Protein AF-X8BF22-F1 (afdb_monomer_lite)

Radius of gyration: 26.24 Å; chains: 1; bounding box: 57×42×78 Å

Sequence (122 aa):
MHAGMIGWEGHKMSKSRGNLVLVSTLRGQGIEPPAIRLALLAGHYRADRYWDAQVLDEAIARLHRWRTATALPAGPMPPTPSAGCGDTWPMISIPPKRLPPLMVGLPMRWSTAATTPRRLKR

Secondary structure (DSSP, 8-state):
--PPPEEETTEE--TTTT----HHHHHHTT--HHHHHHHHHSS-TTS-EEE-HHHHHHHHHHHHHHHHHHHSS-SPPPP---TT--------------PPP---------------------

pLDDT: mean 75.94, std 16.43, range [44.22, 95.62]

Structure (mmCIF, N/CA/C/O backbone):
data_AF-X8BF22-F1
#
_entry.id   AF-X8BF22-F1
#
loop_
_atom_site.group_PDB
_atom_site.id
_atom_site.type_symbol
_atom_site.label_atom_id
_atom_site.label_alt_id
_atom_site.label_comp_id
_atom_site.label_asym_id
_atom_site.label_entity_id
_atom_site.label_seq_id
_atom_site.pdbx_PDB_ins_code
_atom_site.Cartn_x
_atom_site.Cartn_y
_atom_site.Cartn_z
_atom_site.occupancy
_atom_site.B_iso_or_equiv
_atom_site.auth_seq_id
_atom_site.auth_comp_id
_atom_site.auth_asym_id
_atom_site.auth_atom_id
_atom_site.pdbx_PDB_model_num
ATOM 1 N N . MET A 1 1 ? 11.208 6.309 16.714 1.00 74.06 1 MET A N 1
ATOM 2 C CA . MET A 1 1 ? 10.864 6.533 15.289 1.00 74.06 1 MET A CA 1
ATOM 3 C C . MET A 1 1 ? 9.347 6.561 15.175 1.00 74.06 1 MET A C 1
ATOM 5 O O . MET A 1 1 ? 8.727 5.697 15.776 1.00 74.06 1 MET A O 1
ATOM 9 N N . HIS A 1 2 ? 8.765 7.522 14.451 1.00 84.12 2 HIS A N 1
ATOM 10 C CA . HIS A 1 2 ? 7.312 7.636 14.246 1.00 84.12 2 HIS A CA 1
ATOM 11 C C . HIS A 1 2 ? 7.004 7.623 12.747 1.00 84.12 2 HIS A C 1
ATOM 13 O O . HIS A 1 2 ? 7.762 8.204 11.967 1.00 84.12 2 HIS A O 1
ATOM 19 N N . ALA A 1 3 ? 5.926 6.943 12.366 1.00 85.38 3 ALA A N 1
ATOM 20 C CA . ALA A 1 3 ? 5.422 6.908 10.999 1.00 85.38 3 ALA A CA 1
ATOM 21 C C . ALA A 1 3 ? 4.251 7.888 10.845 1.00 85.38 3 ALA A C 1
ATOM 23 O O . ALA A 1 3 ? 3.503 8.101 11.800 1.00 85.38 3 ALA A O 1
ATOM 24 N N . GLY A 1 4 ? 4.106 8.458 9.648 1.00 85.44 4 GLY A N 1
ATOM 25 C CA . GLY A 1 4 ? 2.961 9.286 9.275 1.00 85.44 4 GLY A CA 1
ATOM 26 C C . GLY A 1 4 ? 1.672 8.467 9.205 1.00 85.44 4 GLY A C 1
ATOM 27 O O . GLY A 1 4 ? 1.698 7.248 8.990 1.00 85.44 4 GLY A O 1
ATOM 28 N N . MET A 1 5 ? 0.546 9.144 9.392 1.00 89.75 5 MET A N 1
ATOM 29 C CA . MET A 1 5 ? -0.784 8.553 9.379 1.00 89.75 5 MET A CA 1
ATOM 30 C C . MET A 1 5 ? -1.191 8.101 7.973 1.00 89.75 5 MET A C 1
ATOM 32 O O . MET A 1 5 ? -0.772 8.668 6.964 1.00 89.75 5 MET A O 1
ATOM 36 N N . ILE A 1 6 ? -2.061 7.090 7.919 1.00 87.50 6 ILE A N 1
ATOM 37 C CA . ILE A 1 6 ? -2.743 6.673 6.692 1.00 87.50 6 ILE A CA 1
ATOM 38 C C . ILE A 1 6 ? -4.235 7.002 6.824 1.00 87.50 6 ILE A C 1
ATOM 40 O O . ILE A 1 6 ? -4.877 6.613 7.805 1.00 87.50 6 ILE A O 1
ATOM 44 N N . GLY A 1 7 ? -4.773 7.744 5.860 1.00 88.06 7 GLY A N 1
ATOM 45 C CA . GLY A 1 7 ? -6.207 7.977 5.676 1.00 88.06 7 GLY A CA 1
ATOM 46 C C . GLY A 1 7 ? -6.796 7.115 4.556 1.00 88.06 7 GLY A C 1
ATOM 47 O O . GLY A 1 7 ? -6.053 6.536 3.774 1.00 88.06 7 GLY A O 1
ATOM 48 N N . TRP A 1 8 ? -8.121 7.042 4.467 1.00 84.75 8 TRP A N 1
ATOM 49 C CA . TRP A 1 8 ? -8.881 6.470 3.349 1.00 84.75 8 TRP A CA 1
ATOM 50 C C . TRP A 1 8 ? -10.075 7.380 3.057 1.00 84.75 8 TRP A C 1
ATOM 52 O O . TRP A 1 8 ? -10.752 7.799 3.999 1.00 84.75 8 TRP A O 1
ATOM 62 N N . GLU A 1 9 ? -10.306 7.706 1.783 1.00 78.50 9 GLU A N 1
ATOM 63 C CA . GLU A 1 9 ? -11.378 8.610 1.321 1.00 78.50 9 GLU A CA 1
ATOM 64 C C . GLU A 1 9 ? -11.490 9.916 2.130 1.00 78.50 9 GLU A C 1
ATOM 66 O O . GLU A 1 9 ? -12.530 10.258 2.684 1.00 78.50 9 GLU A O 1
ATOM 71 N N . GLY A 1 10 ? -10.377 10.642 2.284 1.00 80.94 10 GLY A N 1
ATOM 72 C CA . GLY A 1 10 ? -10.370 11.931 2.994 1.00 80.94 10 GLY A CA 1
ATOM 73 C C . GLY A 1 10 ? -10.548 11.837 4.516 1.00 80.94 10 GLY A C 1
ATOM 74 O O . GLY A 1 10 ? -10.486 12.848 5.215 1.00 80.94 10 GLY A O 1
ATOM 75 N N . HIS A 1 11 ? -10.705 10.632 5.065 1.00 82.38 11 HIS A N 1
ATOM 76 C CA . HIS A 1 11 ? -10.864 10.408 6.495 1.00 82.38 11 HIS A CA 1
ATOM 77 C C . HIS A 1 11 ? -9.704 9.610 7.083 1.00 82.38 11 HIS A C 1
ATOM 79 O O . HIS A 1 11 ? -9.154 8.698 6.471 1.00 82.38 11 HIS A O 1
ATOM 85 N N . LYS A 1 12 ? -9.342 9.919 8.331 1.00 82.81 12 LYS A N 1
ATOM 86 C CA . LYS A 1 12 ? -8.367 9.124 9.082 1.00 82.81 12 LYS A CA 1
ATOM 87 C C . LYS A 1 12 ? -8.884 7.694 9.231 1.00 82.81 12 LYS A C 1
ATOM 89 O O . LYS A 1 12 ? -10.016 7.488 9.674 1.00 82.81 12 LYS A O 1
ATOM 94 N N . MET A 1 13 ? -8.035 6.717 8.926 1.00 88.25 13 MET A N 1
ATOM 95 C CA . MET A 1 13 ? -8.381 5.313 9.100 1.00 88.25 13 MET A CA 1
ATOM 96 C C . MET A 1 13 ? -8.550 5.025 10.601 1.00 88.25 13 MET A C 1
ATOM 98 O O . MET A 1 13 ? -7.620 5.218 11.389 1.00 88.25 13 MET A O 1
ATOM 102 N N . SER A 1 14 ? -9.747 4.614 11.029 1.00 85.56 14 SER A N 1
ATOM 103 C CA . SER A 1 14 ? -10.010 4.266 12.428 1.00 85.56 14 SER A CA 1
ATOM 104 C C . SER A 1 14 ? -10.940 3.067 12.547 1.00 85.56 14 SER A C 1
ATOM 106 O O . SER A 1 14 ? -11.873 2.890 11.765 1.00 85.56 14 SER A O 1
ATOM 108 N N . LYS A 1 15 ? -10.712 2.262 13.590 1.00 80.88 15 LYS A N 1
ATOM 109 C CA . LYS A 1 15 ? -11.572 1.123 13.929 1.00 80.88 15 LYS A CA 1
ATOM 110 C C . LYS A 1 15 ? -13.001 1.559 14.268 1.00 80.88 15 LYS A C 1
ATOM 112 O O . LYS A 1 15 ? -13.941 0.857 13.927 1.00 80.88 15 LYS A O 1
ATOM 117 N N . SER A 1 16 ? -13.168 2.721 14.900 1.00 80.62 16 SER A N 1
ATOM 118 C CA . SER A 1 16 ? -14.485 3.256 15.273 1.00 80.62 16 SER A CA 1
ATOM 119 C C . SER A 1 16 ? -15.312 3.748 14.086 1.00 80.62 16 SER A C 1
ATOM 121 O O . SER A 1 16 ? -16.533 3.718 14.159 1.00 80.62 16 SER A O 1
ATOM 123 N N . ARG A 1 17 ? -14.672 4.187 12.995 1.00 79.19 17 ARG A N 1
ATOM 124 C CA . ARG A 1 17 ? -15.362 4.641 11.778 1.00 79.19 17 ARG A CA 1
ATOM 125 C C . ARG A 1 17 ? -15.634 3.514 10.780 1.00 79.19 17 ARG A C 1
ATOM 127 O O . ARG A 1 17 ? -16.216 3.779 9.741 1.00 79.19 17 ARG A O 1
ATOM 134 N N . GLY A 1 18 ? -15.176 2.287 11.048 1.00 81.25 18 GLY A N 1
ATOM 135 C CA . GLY A 1 18 ? -15.356 1.138 10.148 1.00 81.25 18 GLY A CA 1
ATOM 136 C C . GLY A 1 18 ? -14.590 1.227 8.822 1.00 81.25 18 GLY A C 1
ATOM 137 O O . GLY A 1 18 ? -14.654 0.307 8.018 1.00 81.25 18 GLY A O 1
ATOM 138 N N . ASN A 1 19 ? -13.825 2.297 8.608 1.00 84.44 19 ASN A N 1
ATOM 139 C CA . ASN A 1 19 ? -13.138 2.584 7.358 1.00 84.44 19 ASN A CA 1
ATOM 140 C C . ASN A 1 19 ? -11.719 1.992 7.344 1.00 84.44 19 ASN A C 1
ATOM 142 O O . ASN A 1 19 ? -10.742 2.717 7.190 1.00 84.44 19 ASN A O 1
ATOM 146 N N . LEU A 1 20 ? -11.587 0.697 7.649 1.00 84.25 20 LEU A N 1
ATOM 147 C CA . LEU A 1 20 ? -10.301 -0.004 7.675 1.00 84.25 20 LEU A CA 1
ATOM 148 C C . LEU A 1 20 ? -10.163 -0.885 6.437 1.00 84.25 20 LEU A C 1
ATOM 150 O O . LEU A 1 20 ? -10.938 -1.820 6.249 1.00 84.25 20 LEU A O 1
ATOM 154 N N . VAL A 1 21 ? -9.104 -0.667 5.659 1.00 84.75 21 VAL A N 1
ATOM 155 C CA . VAL A 1 21 ? -8.704 -1.617 4.619 1.00 84.75 21 VAL A CA 1
ATOM 156 C C . VAL A 1 21 ? -7.796 -2.669 5.249 1.00 84.75 21 VAL A C 1
ATOM 158 O O . VAL A 1 21 ? -6.636 -2.413 5.575 1.00 84.75 21 VAL A O 1
ATOM 161 N N . LEU A 1 22 ? -8.341 -3.866 5.473 1.00 87.50 22 LEU A N 1
ATOM 162 C CA . LEU A 1 22 ? -7.594 -4.969 6.071 1.00 87.50 22 LEU A CA 1
ATOM 163 C C . LEU A 1 22 ? -6.720 -5.667 5.028 1.00 87.50 22 LEU A C 1
ATOM 165 O O . LEU A 1 22 ? -7.194 -6.104 3.981 1.00 87.50 22 LEU A O 1
ATOM 169 N N . VAL A 1 23 ? -5.451 -5.889 5.377 1.00 89.06 23 VAL A N 1
ATOM 170 C CA . VAL A 1 23 ? -4.513 -6.664 4.548 1.00 89.06 23 VAL A CA 1
ATOM 171 C C . VAL A 1 23 ? -5.017 -8.094 4.323 1.00 89.06 23 VAL A C 1
ATOM 173 O O . VAL A 1 23 ? -4.788 -8.663 3.261 1.00 89.06 23 VAL A O 1
ATOM 176 N N . SER A 1 24 ? -5.728 -8.681 5.292 1.00 88.94 24 SER A N 1
ATOM 177 C CA . SER A 1 24 ? -6.353 -10.000 5.136 1.00 88.94 24 SER A CA 1
ATOM 178 C C . SER A 1 24 ? -7.414 -10.009 4.038 1.00 88.94 24 SER A C 1
ATOM 180 O O . SER A 1 24 ? -7.436 -10.938 3.237 1.00 88.94 24 SER A O 1
ATOM 182 N N . THR A 1 25 ? -8.244 -8.966 3.960 1.00 89.75 25 THR A N 1
ATOM 183 C CA . THR A 1 25 ? -9.265 -8.825 2.916 1.00 89.75 25 THR A CA 1
ATOM 184 C C . THR A 1 25 ? -8.618 -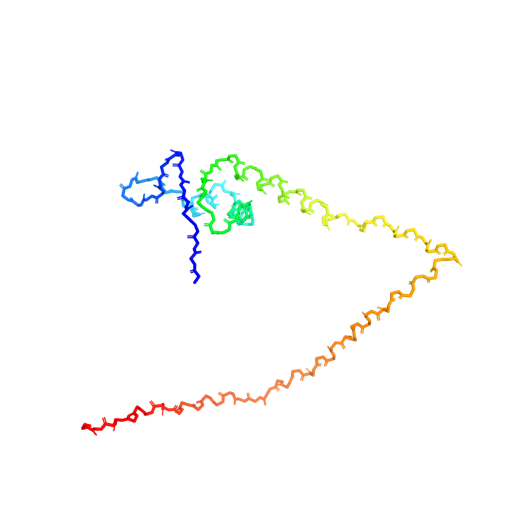8.646 1.547 1.00 89.75 25 THR A C 1
ATOM 186 O O . THR A 1 25 ? -8.977 -9.363 0.619 1.00 89.75 25 THR A O 1
ATOM 189 N N . LEU A 1 26 ? -7.596 -7.788 1.434 1.00 90.31 26 LEU A N 1
ATOM 190 C CA . LEU A 1 26 ? -6.852 -7.600 0.180 1.00 90.31 26 LEU A CA 1
ATOM 191 C C . LEU A 1 26 ? -6.200 -8.906 -0.299 1.00 90.31 26 LEU A C 1
ATOM 193 O O . LEU A 1 26 ? -6.239 -9.240 -1.479 1.00 90.31 26 LEU A O 1
ATOM 197 N N . ARG A 1 27 ? -5.642 -9.694 0.626 1.00 93.31 27 ARG A N 1
ATOM 198 C CA . ARG A 1 27 ? -5.094 -11.018 0.300 1.00 93.31 27 ARG A CA 1
ATOM 199 C C . ARG A 1 27 ? -6.175 -12.009 -0.132 1.00 93.31 27 ARG A C 1
ATOM 201 O O . ARG A 1 27 ? -5.921 -12.806 -1.026 1.00 93.31 27 ARG A O 1
ATOM 208 N N . GLY A 1 28 ? -7.364 -11.955 0.470 1.00 91.56 28 GLY A N 1
ATOM 209 C CA . GLY A 1 28 ? -8.519 -12.759 0.054 1.00 91.56 28 GLY A CA 1
ATOM 210 C C . GLY A 1 28 ? -9.038 -12.398 -1.342 1.00 91.56 28 GLY A C 1
ATOM 211 O O . GLY A 1 28 ? -9.539 -13.263 -2.046 1.00 91.56 28 GLY A O 1
ATOM 212 N N . GLN A 1 29 ? -8.846 -11.149 -1.772 1.00 90.25 29 GLN A N 1
ATOM 213 C CA . GLN A 1 29 ? -9.159 -10.668 -3.123 1.00 90.25 29 GLN A CA 1
ATOM 214 C C . GLN A 1 29 ? -8.108 -11.073 -4.178 1.00 90.25 29 GLN A C 1
ATOM 216 O O . GLN A 1 29 ? -8.244 -10.710 -5.342 1.00 90.25 29 GLN A O 1
ATOM 221 N N . GLY A 1 30 ? -7.055 -11.808 -3.797 1.00 92.06 30 GLY A N 1
ATOM 222 C CA . GLY A 1 30 ? -5.988 -12.234 -4.710 1.00 92.06 30 GLY A CA 1
ATOM 223 C C . GLY A 1 30 ? -4.854 -11.220 -4.877 1.00 92.06 30 GLY A C 1
ATOM 224 O O . GLY A 1 30 ? -4.007 -11.388 -5.750 1.00 92.06 30 GLY A O 1
ATOM 225 N N . ILE A 1 31 ? -4.797 -10.175 -4.044 1.00 92.56 31 ILE A N 1
ATOM 226 C CA . ILE A 1 31 ? -3.732 -9.175 -4.132 1.00 92.56 31 ILE A CA 1
ATOM 227 C C . ILE A 1 31 ? -2.442 -9.711 -3.509 1.00 92.56 31 ILE A C 1
ATOM 229 O O . ILE A 1 31 ? -2.365 -10.061 -2.327 1.00 92.56 31 ILE A O 1
ATOM 233 N N . GLU A 1 32 ? -1.398 -9.714 -4.330 1.00 92.75 32 GLU A N 1
ATOM 234 C CA . GLU A 1 32 ? -0.045 -10.126 -3.981 1.00 92.75 32 GLU A CA 1
ATOM 235 C C . GLU A 1 32 ? 0.539 -9.263 -2.837 1.00 92.75 32 GLU A C 1
ATOM 237 O O . GLU A 1 32 ? 0.618 -8.035 -2.960 1.00 92.75 32 GLU A O 1
ATOM 242 N N . PRO A 1 33 ? 1.043 -9.858 -1.734 1.00 93.62 33 PRO A N 1
ATOM 243 C CA . PRO A 1 33 ? 1.649 -9.106 -0.630 1.00 93.62 33 PRO A CA 1
ATOM 244 C C . PRO A 1 33 ? 2.782 -8.143 -1.038 1.00 93.62 33 PRO A C 1
ATOM 246 O O . PRO A 1 33 ? 2.901 -7.079 -0.425 1.00 93.62 33 PRO A O 1
ATOM 249 N N . PRO A 1 34 ? 3.632 -8.450 -2.042 1.00 94.12 34 PRO A N 1
ATOM 250 C CA . PRO A 1 34 ? 4.597 -7.487 -2.571 1.00 94.12 34 PRO A CA 1
ATOM 251 C C . PRO A 1 34 ? 3.967 -6.194 -3.109 1.00 94.12 34 PRO A C 1
ATOM 253 O O . PRO A 1 34 ? 4.534 -5.127 -2.887 1.00 94.12 34 PRO A O 1
ATOM 256 N N . ALA A 1 35 ? 2.794 -6.259 -3.749 1.00 94.50 35 ALA A N 1
ATOM 257 C CA . ALA A 1 35 ? 2.110 -5.073 -4.267 1.00 94.50 35 ALA A CA 1
ATOM 258 C C . ALA A 1 35 ? 1.615 -4.177 -3.123 1.00 94.50 35 ALA A C 1
ATOM 260 O O . ALA A 1 35 ? 1.861 -2.974 -3.131 1.00 94.50 35 ALA A O 1
ATOM 261 N N . ILE A 1 36 ? 1.032 -4.776 -2.076 1.00 92.44 36 ILE A N 1
ATOM 262 C CA . ILE A 1 36 ? 0.591 -4.052 -0.870 1.00 92.44 36 ILE A CA 1
ATOM 263 C C . ILE A 1 36 ? 1.774 -3.325 -0.213 1.00 92.44 36 ILE A C 1
ATOM 265 O O . ILE A 1 36 ? 1.663 -2.162 0.171 1.00 92.44 36 ILE A O 1
ATOM 269 N N . ARG A 1 37 ? 2.939 -3.980 -0.113 1.00 93.44 37 ARG A N 1
ATOM 270 C CA . ARG A 1 37 ? 4.155 -3.345 0.424 1.00 93.44 37 ARG A CA 1
ATOM 271 C C . ARG A 1 37 ? 4.615 -2.176 -0.440 1.00 93.44 37 ARG A C 1
ATOM 273 O O . ARG A 1 37 ? 4.983 -1.142 0.107 1.00 93.44 37 ARG A O 1
ATOM 280 N N . LEU A 1 38 ? 4.583 -2.322 -1.763 1.00 94.19 38 LEU A N 1
ATOM 281 C CA . LEU A 1 38 ? 4.975 -1.249 -2.675 1.00 94.19 38 LEU A CA 1
ATOM 282 C C . LEU A 1 38 ? 4.042 -0.045 -2.594 1.00 94.19 38 LEU A C 1
ATOM 284 O O . LEU A 1 38 ? 4.532 1.080 -2.588 1.00 94.19 38 LEU A O 1
ATOM 288 N N . ALA A 1 39 ? 2.739 -0.275 -2.451 1.00 92.38 39 ALA A N 1
ATOM 289 C CA . ALA A 1 39 ? 1.766 0.785 -2.219 1.00 92.38 39 ALA A CA 1
ATOM 290 C C . ALA A 1 39 ? 2.062 1.539 -0.909 1.00 92.38 39 ALA A C 1
ATOM 292 O O . ALA A 1 39 ? 2.098 2.767 -0.884 1.00 92.38 39 ALA A O 1
ATOM 293 N N . LEU A 1 40 ? 2.382 0.822 0.177 1.00 90.19 40 LEU A N 1
ATOM 294 C CA . LEU A 1 40 ? 2.728 1.443 1.464 1.00 90.19 40 LEU A CA 1
ATOM 295 C C . LEU A 1 40 ? 4.033 2.253 1.429 1.00 90.19 40 LEU A C 1
ATOM 297 O O . LEU A 1 40 ? 4.161 3.213 2.193 1.00 90.19 40 LEU A O 1
ATOM 301 N N . LEU A 1 41 ? 4.981 1.851 0.578 1.00 91.00 41 LEU A N 1
ATOM 302 C CA . LEU A 1 41 ? 6.303 2.464 0.411 1.00 91.00 41 LEU A CA 1
ATOM 303 C C . LEU A 1 41 ? 6.352 3.543 -0.680 1.00 91.00 41 LEU A C 1
ATOM 305 O O . LEU A 1 41 ? 7.386 4.187 -0.835 1.00 91.00 41 LEU A O 1
ATOM 309 N N . ALA A 1 42 ? 5.272 3.750 -1.438 1.00 87.56 42 ALA A N 1
ATOM 310 C CA . ALA A 1 42 ? 5.242 4.720 -2.532 1.00 87.56 42 ALA A CA 1
ATOM 311 C C . ALA A 1 42 ? 5.424 6.177 -2.059 1.00 87.56 42 ALA A C 1
ATOM 313 O O . ALA A 1 42 ? 5.804 7.031 -2.855 1.00 87.56 42 ALA A O 1
ATOM 314 N N . GLY A 1 43 ? 5.191 6.452 -0.771 1.00 85.88 43 GLY A N 1
ATOM 315 C CA . GLY A 1 43 ? 5.367 7.764 -0.151 1.00 85.88 43 GLY A CA 1
ATOM 316 C C . GLY A 1 43 ? 6.413 7.777 0.964 1.00 85.88 43 GLY A C 1
ATOM 317 O O . GLY A 1 43 ? 6.858 6.742 1.465 1.00 85.88 43 GLY A O 1
ATOM 318 N N . HIS A 1 44 ? 6.787 8.981 1.396 1.00 89.75 44 HIS A N 1
ATOM 319 C CA . HIS A 1 44 ? 7.715 9.144 2.508 1.00 89.75 44 HIS A CA 1
ATOM 320 C C . HIS A 1 44 ? 7.090 8.648 3.820 1.00 89.75 44 HIS A C 1
ATOM 322 O O . HIS A 1 44 ? 5.990 9.050 4.189 1.00 89.75 44 HIS A O 1
ATOM 328 N N . TYR A 1 45 ? 7.815 7.815 4.567 1.00 90.38 45 TYR A N 1
ATOM 329 C CA . TYR A 1 45 ? 7.280 7.140 5.756 1.00 90.38 45 TYR A CA 1
ATOM 330 C C . TYR A 1 45 ? 6.830 8.081 6.887 1.00 90.38 45 TYR A C 1
ATOM 332 O O . TYR A 1 45 ? 6.058 7.658 7.746 1.00 90.38 45 TYR A O 1
ATOM 340 N N . ARG A 1 46 ? 7.313 9.332 6.915 1.00 91.00 46 ARG A N 1
ATOM 341 C CA . ARG A 1 46 ? 6.907 10.354 7.899 1.00 91.00 46 ARG A CA 1
ATOM 342 C C . ARG A 1 46 ? 5.765 11.248 7.435 1.00 91.00 46 ARG A C 1
ATOM 344 O O . ARG A 1 46 ? 5.219 11.965 8.262 1.00 91.00 46 ARG A O 1
ATOM 351 N N . ALA A 1 47 ? 5.440 11.235 6.148 1.00 88.94 47 ALA A N 1
ATOM 352 C CA . ALA A 1 47 ? 4.356 12.046 5.624 1.00 88.94 47 ALA A CA 1
ATOM 353 C C . ALA A 1 47 ? 3.014 11.342 5.854 1.00 88.94 47 ALA A C 1
ATOM 355 O O . ALA A 1 47 ? 2.898 10.119 5.684 1.00 88.94 47 ALA A O 1
ATOM 356 N N . ASP A 1 48 ? 2.009 12.132 6.223 1.00 87.25 48 ASP A N 1
ATOM 357 C CA . ASP A 1 48 ? 0.622 11.687 6.193 1.00 87.25 48 ASP A CA 1
ATOM 358 C C . ASP A 1 48 ? 0.215 11.431 4.741 1.00 87.25 48 ASP A C 1
ATOM 360 O O . ASP A 1 48 ? 0.568 12.191 3.835 1.00 87.25 48 ASP A O 1
ATOM 364 N N . ARG A 1 49 ? -0.490 10.325 4.507 1.00 89.06 49 ARG A N 1
ATOM 365 C CA . ARG A 1 49 ? -0.863 9.887 3.160 1.00 89.06 49 ARG A CA 1
ATOM 366 C C . ARG A 1 49 ? -2.226 9.229 3.136 1.00 89.06 49 ARG A C 1
ATOM 368 O O . ARG A 1 49 ? -2.693 8.707 4.145 1.00 89.06 49 ARG A O 1
ATOM 375 N N . TYR A 1 50 ? -2.836 9.216 1.964 1.00 89.12 50 TYR A N 1
ATO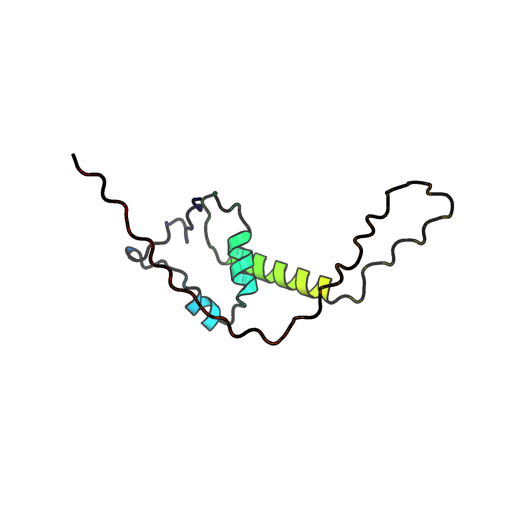M 376 C CA . TYR A 1 50 ? -4.086 8.512 1.736 1.00 89.12 50 TYR A CA 1
ATOM 377 C 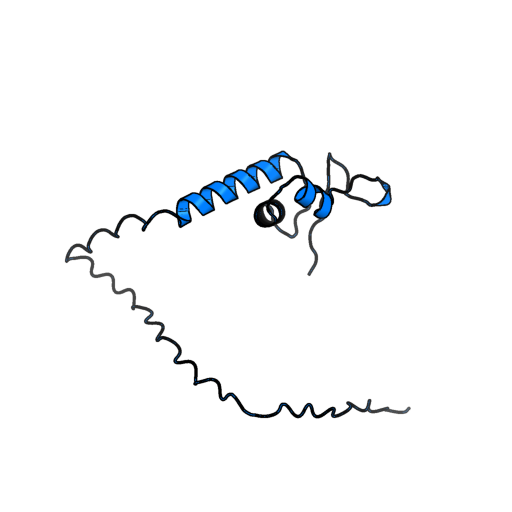C . TYR A 1 50 ? -3.809 7.185 1.043 1.00 89.12 50 TYR A C 1
ATOM 379 O O . TYR A 1 50 ? -2.998 7.097 0.123 1.00 89.12 50 TYR A O 1
ATOM 387 N N . TRP A 1 51 ? -4.447 6.141 1.551 1.00 87.88 51 TRP A N 1
ATOM 388 C CA . TRP A 1 51 ? -4.635 4.894 0.841 1.00 87.88 51 TRP A CA 1
ATOM 389 C C . TRP A 1 51 ? -5.797 5.112 -0.135 1.00 87.88 51 TRP A C 1
ATOM 391 O O . TRP A 1 51 ? -6.800 5.720 0.238 1.00 87.88 51 TRP A O 1
ATOM 401 N N . ASP A 1 52 ? -5.630 4.659 -1.372 1.00 89.19 52 ASP A N 1
ATOM 402 C CA . ASP A 1 52 ? -6.642 4.687 -2.430 1.00 89.19 52 ASP A CA 1
ATOM 403 C C . ASP A 1 52 ? -6.401 3.499 -3.378 1.00 89.19 52 ASP A C 1
ATOM 405 O O . ASP A 1 52 ? -5.295 2.943 -3.416 1.00 89.19 52 ASP A O 1
ATOM 409 N N . ALA A 1 53 ? -7.419 3.108 -4.142 1.00 88.81 53 ALA A N 1
ATOM 410 C CA . ALA A 1 53 ? -7.319 2.096 -5.185 1.00 88.81 53 ALA A CA 1
ATOM 411 C C . ALA A 1 53 ? -6.249 2.464 -6.227 1.00 88.81 53 ALA A C 1
ATOM 413 O O . ALA A 1 53 ? -5.455 1.605 -6.605 1.00 88.81 53 ALA A O 1
ATOM 414 N N . GLN A 1 54 ? -6.125 3.747 -6.594 1.00 91.19 54 GLN A N 1
ATOM 415 C CA . GLN A 1 54 ? -5.118 4.194 -7.564 1.00 91.19 54 GLN A CA 1
ATOM 416 C C . GLN A 1 54 ? -3.682 3.901 -7.105 1.00 91.19 54 GLN A C 1
ATOM 418 O O . GLN A 1 54 ? -2.860 3.422 -7.884 1.00 91.19 54 GLN A O 1
ATOM 423 N N . VAL A 1 55 ? -3.380 4.113 -5.817 1.00 91.69 55 VAL A N 1
ATOM 424 C CA . VAL A 1 55 ? -2.050 3.826 -5.244 1.00 91.69 55 VAL A CA 1
ATOM 425 C C . VAL A 1 55 ? -1.733 2.332 -5.322 1.00 91.69 55 VAL A C 1
ATOM 427 O O . VAL A 1 55 ? -0.583 1.935 -5.534 1.00 91.69 55 VAL A O 1
ATOM 430 N N . LEU A 1 56 ? -2.753 1.490 -5.151 1.00 92.12 56 LEU A N 1
ATOM 431 C CA . LEU A 1 56 ? -2.609 0.046 -5.252 1.00 92.12 56 LEU A CA 1
ATOM 432 C C . LEU A 1 56 ? -2.385 -0.395 -6.702 1.00 92.12 56 LEU A C 1
ATOM 434 O O . LEU A 1 56 ? -1.466 -1.176 -6.955 1.00 92.12 56 LEU A O 1
ATOM 438 N N . ASP A 1 57 ? -3.140 0.156 -7.649 1.00 93.94 57 ASP A N 1
ATOM 439 C CA . ASP A 1 57 ? -2.989 -0.124 -9.080 1.00 93.94 57 ASP A CA 1
ATOM 440 C C . ASP A 1 57 ? -1.612 0.306 -9.601 1.00 93.94 57 ASP A C 1
ATOM 442 O O . ASP A 1 57 ? -0.925 -0.454 -10.292 1.00 93.94 57 ASP A O 1
ATOM 446 N N . GLU A 1 58 ? -1.133 1.484 -9.197 1.00 94.75 58 GLU A N 1
ATOM 447 C CA . GLU A 1 58 ? 0.218 1.949 -9.511 1.00 94.75 58 GLU A CA 1
ATOM 448 C C . GLU A 1 58 ? 1.296 1.014 -8.959 1.00 94.75 58 GLU A C 1
ATOM 450 O O . GLU A 1 58 ? 2.300 0.738 -9.631 1.00 94.75 58 GLU A O 1
ATOM 455 N N . ALA A 1 59 ? 1.102 0.510 -7.738 1.00 95.12 59 ALA A N 1
ATOM 456 C CA . ALA A 1 59 ? 2.017 -0.427 -7.106 1.00 95.12 59 ALA A CA 1
ATOM 457 C C . ALA A 1 59 ? 2.027 -1.786 -7.816 1.00 95.12 59 ALA A C 1
ATOM 459 O O . ALA A 1 59 ? 3.103 -2.361 -8.000 1.00 95.12 59 ALA A O 1
ATOM 460 N N . ILE A 1 60 ? 0.868 -2.275 -8.267 1.00 95.38 60 ILE A N 1
ATOM 461 C CA . ILE A 1 60 ? 0.746 -3.497 -9.073 1.00 95.38 60 ILE A CA 1
ATOM 462 C C . ILE A 1 60 ? 1.459 -3.313 -10.415 1.00 95.38 60 ILE A C 1
ATOM 464 O O . ILE A 1 60 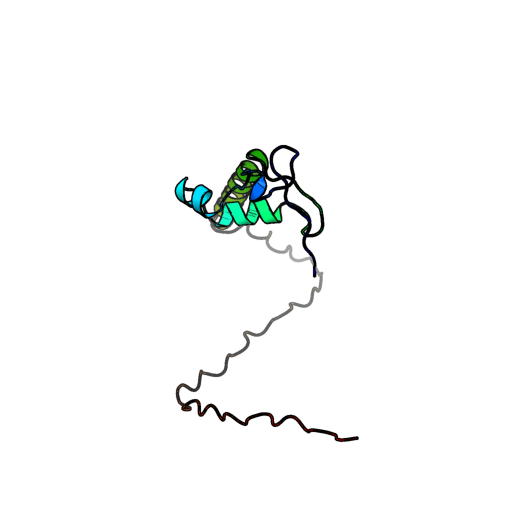? 2.301 -4.136 -10.782 1.00 95.38 60 ILE A O 1
ATOM 468 N N . ALA A 1 61 ? 1.207 -2.206 -11.117 1.00 95.62 61 ALA A N 1
ATOM 469 C CA . ALA A 1 61 ? 1.868 -1.898 -12.381 1.00 95.62 61 ALA A CA 1
ATOM 470 C C . ALA A 1 61 ? 3.392 -1.771 -12.213 1.00 95.62 61 ALA A C 1
ATOM 472 O O . ALA A 1 61 ? 4.169 -2.270 -13.030 1.00 95.62 61 ALA A O 1
ATOM 473 N N . ARG A 1 62 ? 3.849 -1.134 -11.127 1.00 94.88 62 ARG A N 1
ATOM 474 C CA . ARG A 1 62 ? 5.274 -1.026 -10.782 1.00 94.88 62 ARG A CA 1
ATOM 475 C C . ARG A 1 62 ? 5.886 -2.394 -10.489 1.00 94.88 62 ARG A C 1
ATOM 477 O O . ARG A 1 62 ? 6.954 -2.686 -11.021 1.00 94.88 62 ARG A O 1
ATOM 484 N N . LEU A 1 63 ? 5.205 -3.238 -9.714 1.00 94.75 63 LEU A N 1
ATOM 485 C CA . LEU A 1 63 ? 5.644 -4.603 -9.434 1.00 94.75 63 LEU A CA 1
ATOM 486 C C . LEU A 1 63 ? 5.774 -5.423 -10.719 1.00 94.75 63 LEU A C 1
ATOM 488 O O . LEU A 1 63 ? 6.774 -6.117 -10.898 1.00 94.75 63 LEU A O 1
ATOM 492 N N . HIS A 1 64 ? 4.789 -5.326 -11.613 1.00 94.81 64 HIS A N 1
ATOM 493 C CA . HIS A 1 64 ? 4.816 -6.001 -12.904 1.00 94.81 64 HIS A CA 1
ATOM 494 C C . HIS A 1 64 ? 6.027 -5.554 -13.726 1.00 94.81 64 HIS A C 1
ATOM 496 O O . HIS A 1 64 ? 6.820 -6.396 -14.133 1.00 94.81 64 HIS A O 1
ATOM 502 N N . ARG A 1 65 ? 6.241 -4.237 -13.874 1.00 93.81 65 ARG A N 1
ATOM 503 C CA . ARG A 1 65 ? 7.402 -3.678 -14.591 1.00 93.81 65 ARG A CA 1
ATOM 504 C C . ARG A 1 65 ? 8.738 -4.170 -14.041 1.00 93.81 65 ARG A C 1
ATOM 506 O O . ARG A 1 65 ? 9.652 -4.464 -14.806 1.00 93.81 65 ARG A O 1
ATOM 513 N N . TRP A 1 66 ? 8.873 -4.250 -12.720 1.00 93.12 66 TRP A N 1
ATOM 514 C CA . TRP A 1 66 ? 10.106 -4.738 -12.107 1.00 93.12 66 TRP A CA 1
ATOM 515 C C . TRP A 1 66 ? 10.307 -6.225 -12.357 1.00 93.12 66 TRP A C 1
ATOM 517 O O . TRP A 1 66 ? 11.394 -6.615 -12.763 1.00 93.12 66 TRP A O 1
ATOM 527 N N . ARG A 1 67 ? 9.255 -7.038 -12.206 1.00 92.81 67 ARG A N 1
ATOM 528 C CA . ARG A 1 67 ? 9.311 -8.474 -12.506 1.00 92.81 67 ARG A CA 1
ATOM 529 C C . ARG A 1 67 ? 9.690 -8.729 -13.963 1.00 92.81 67 ARG A C 1
ATOM 531 O O . ARG A 1 67 ? 10.578 -9.542 -14.211 1.00 92.81 67 ARG A O 1
ATOM 538 N N . THR A 1 68 ? 9.086 -8.005 -14.906 1.00 91.44 68 THR A N 1
ATOM 539 C CA . THR A 1 68 ? 9.429 -8.128 -16.328 1.00 91.44 68 THR A CA 1
ATOM 540 C C . THR A 1 68 ? 10.870 -7.714 -16.596 1.00 91.44 68 THR A C 1
ATOM 542 O O . THR A 1 68 ? 11.577 -8.435 -17.287 1.00 91.44 68 THR A O 1
ATOM 545 N N . ALA A 1 69 ? 11.339 -6.608 -16.010 1.00 88.31 69 ALA A N 1
ATOM 546 C CA . ALA A 1 69 ? 12.713 -6.147 -16.195 1.00 88.31 69 ALA A CA 1
ATOM 547 C C . ALA A 1 69 ? 13.746 -7.132 -15.622 1.00 88.31 69 ALA A C 1
ATOM 549 O O . ALA A 1 69 ? 14.781 -7.359 -16.239 1.00 88.31 69 ALA A O 1
ATOM 550 N N . THR A 1 70 ? 13.460 -7.751 -14.472 1.00 88.06 70 THR A N 1
ATOM 551 C CA . THR A 1 70 ? 14.361 -8.735 -13.845 1.00 88.06 70 THR A CA 1
ATOM 552 C C . THR A 1 70 ? 14.368 -10.097 -14.535 1.00 88.06 70 THR A C 1
ATOM 554 O O . THR A 1 70 ? 15.313 -10.855 -14.353 1.00 88.06 70 THR A O 1
ATOM 557 N N . ALA A 1 71 ? 13.321 -10.426 -15.297 1.00 85.62 71 ALA A N 1
ATOM 558 C CA . ALA A 1 71 ? 13.228 -11.681 -16.040 1.00 85.62 71 ALA A CA 1
ATOM 559 C C . ALA A 1 71 ? 13.940 -11.625 -17.402 1.00 85.62 71 ALA A C 1
ATOM 561 O O . ALA A 1 71 ? 14.101 -12.660 -18.047 1.00 85.62 71 ALA A O 1
ATOM 562 N N . LEU A 1 72 ? 14.359 -10.436 -17.852 1.00 77.31 72 LEU A N 1
ATOM 563 C CA . LEU A 1 72 ? 15.106 -10.292 -19.095 1.00 77.31 72 LEU A CA 1
ATOM 564 C C . LEU A 1 72 ? 16.499 -10.934 -18.945 1.00 77.31 72 LEU A C 1
ATOM 566 O O . LEU A 1 72 ? 17.215 -10.623 -17.987 1.00 77.31 72 LEU A O 1
ATOM 570 N N . PRO A 1 73 ? 16.905 -11.817 -19.876 1.00 68.38 73 PRO A N 1
ATOM 571 C CA . PRO A 1 73 ? 18.222 -12.438 -19.870 1.00 68.38 73 PRO A CA 1
ATOM 572 C C . PRO A 1 73 ? 19.282 -11.386 -20.225 1.00 68.38 73 PRO A C 1
ATOM 574 O O . PRO A 1 73 ? 19.612 -11.197 -21.386 1.00 68.38 73 PRO A O 1
ATOM 577 N N . ALA A 1 74 ? 19.796 -10.710 -19.197 1.00 64.38 74 ALA A N 1
ATOM 578 C CA . ALA A 1 74 ? 20.829 -9.675 -19.240 1.00 64.38 74 ALA A CA 1
ATOM 579 C C . ALA A 1 74 ? 20.435 -8.358 -19.947 1.00 64.38 74 ALA A C 1
ATOM 581 O O . ALA A 1 74 ? 19.878 -8.321 -21.041 1.00 64.38 74 ALA A O 1
ATOM 582 N N . GLY A 1 75 ? 20.757 -7.236 -19.291 1.00 63.72 75 GLY A N 1
ATOM 583 C CA . GLY A 1 75 ? 20.751 -5.917 -19.926 1.00 63.72 75 GLY A CA 1
ATOM 584 C C . GLY A 1 75 ? 21.758 -5.857 -21.082 1.00 63.72 75 GLY A C 1
ATOM 585 O O . GLY A 1 75 ? 22.591 -6.761 -21.196 1.00 63.72 75 GLY A O 1
ATOM 586 N N . PRO A 1 76 ? 21.700 -4.816 -21.936 1.00 63.34 76 PRO A N 1
ATOM 587 C CA . PRO A 1 76 ? 22.644 -4.665 -23.037 1.00 63.34 76 PRO A CA 1
ATOM 588 C C . PRO A 1 76 ? 24.060 -4.867 -22.505 1.00 63.34 76 PRO A C 1
ATOM 590 O O . PRO A 1 76 ? 24.450 -4.229 -21.522 1.00 63.34 76 PRO A O 1
ATOM 593 N N . MET A 1 77 ? 24.787 -5.807 -23.119 1.00 60.22 77 MET A N 1
ATOM 594 C CA . MET A 1 77 ? 26.204 -6.010 -22.848 1.00 60.22 77 MET A CA 1
ATOM 595 C C . MET A 1 77 ? 26.853 -4.623 -22.852 1.00 60.22 77 MET A C 1
ATOM 597 O O . MET A 1 77 ? 26.627 -3.877 -23.814 1.00 60.22 77 MET A O 1
ATOM 601 N N . PRO A 1 78 ? 27.572 -4.227 -21.784 1.00 67.31 78 PRO A N 1
ATOM 602 C CA . PRO A 1 78 ? 28.253 -2.943 -21.792 1.00 67.31 78 PRO A CA 1
ATOM 603 C C . PRO A 1 78 ? 29.086 -2.878 -23.074 1.00 67.31 78 PRO A C 1
ATOM 605 O O . PRO A 1 78 ? 29.685 -3.900 -23.436 1.00 67.31 78 PRO A O 1
ATOM 608 N N . PRO A 1 79 ? 29.085 -1.741 -23.797 1.00 70.88 79 PRO A N 1
ATOM 609 C CA . PRO A 1 79 ? 29.893 -1.627 -24.999 1.00 70.88 79 PRO A CA 1
ATOM 610 C C . PRO A 1 79 ? 31.311 -2.045 -24.625 1.00 70.88 79 PRO A C 1
ATOM 612 O O . PRO A 1 79 ? 31.827 -1.611 -23.591 1.00 70.88 79 PRO A O 1
ATOM 615 N N . THR A 1 80 ? 31.895 -2.953 -25.411 1.00 69.50 80 THR A N 1
ATOM 616 C CA . THR A 1 80 ? 33.282 -3.380 -25.228 1.00 69.50 80 THR A CA 1
ATOM 617 C C . THR A 1 80 ? 34.115 -2.122 -25.006 1.00 69.50 80 THR A C 1
ATOM 619 O O . THR A 1 80 ? 34.011 -1.214 -25.837 1.00 69.50 80 THR A O 1
ATOM 622 N N . PRO A 1 81 ? 34.861 -2.005 -23.889 1.00 63.31 81 PRO A N 1
ATOM 623 C CA . PRO A 1 81 ? 35.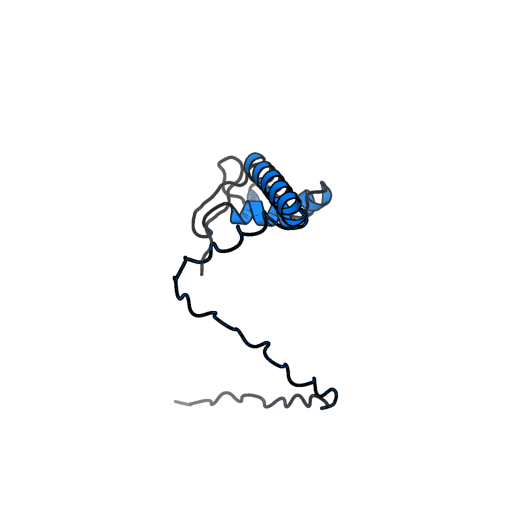631 -0.802 -23.628 1.00 63.31 81 PRO A CA 1
ATOM 624 C C . PRO A 1 81 ? 36.526 -0.563 -24.841 1.00 63.31 81 PRO A C 1
ATOM 626 O O . PRO A 1 81 ? 37.340 -1.417 -25.199 1.00 63.31 81 PRO A O 1
ATOM 629 N N . SER A 1 82 ? 36.316 0.562 -25.527 1.00 65.88 82 SER A N 1
ATOM 630 C CA . SER A 1 82 ? 37.217 0.973 -26.593 1.00 65.88 82 SER A CA 1
ATOM 631 C C . SER A 1 82 ? 38.596 1.150 -25.964 1.00 65.88 82 SER A C 1
ATOM 633 O O . SER A 1 82 ? 38.717 1.637 -24.837 1.00 65.88 82 SER A O 1
ATOM 635 N N . ALA A 1 83 ? 39.637 0.714 -26.671 1.00 59.38 83 ALA A N 1
ATOM 636 C CA . ALA A 1 83 ? 41.004 0.577 -26.165 1.00 59.38 83 ALA A CA 1
ATOM 637 C C . ALA A 1 83 ? 41.703 1.903 -25.759 1.00 59.38 83 ALA A C 1
ATOM 639 O O . ALA A 1 83 ? 42.926 1.954 -25.700 1.00 59.38 83 ALA A O 1
ATOM 640 N N . GLY A 1 84 ? 40.956 2.976 -25.477 1.00 60.28 84 GLY A N 1
ATOM 641 C CA . GLY A 1 84 ? 41.466 4.282 -25.061 1.00 60.28 84 GLY A CA 1
ATOM 642 C C . GLY A 1 84 ? 40.816 4.879 -23.807 1.00 60.28 84 GLY A C 1
ATOM 643 O O . GLY A 1 84 ? 41.183 5.990 -23.437 1.00 60.28 84 GLY A O 1
ATOM 644 N N . CYS A 1 85 ? 39.876 4.200 -23.136 1.00 48.66 85 CYS A N 1
ATOM 645 C CA . CYS A 1 85 ? 39.287 4.728 -21.899 1.00 48.66 85 CYS A CA 1
ATOM 646 C C . CYS A 1 85 ? 40.177 4.403 -20.688 1.00 48.66 85 CYS A C 1
ATOM 648 O O . CYS A 1 85 ? 40.013 3.384 -20.018 1.00 48.66 85 CYS A O 1
ATOM 650 N N . GLY A 1 86 ? 41.166 5.262 -20.447 1.00 59.59 86 GLY A N 1
ATOM 651 C CA . GLY A 1 86 ? 42.066 5.220 -19.295 1.00 59.59 86 GLY A CA 1
ATOM 652 C C . GLY A 1 86 ? 41.461 5.788 -18.010 1.00 59.59 86 GLY A C 1
ATOM 653 O O . GLY A 1 86 ? 42.142 6.540 -17.322 1.00 59.59 86 GLY A O 1
ATOM 654 N N . ASP A 1 87 ? 40.220 5.436 -17.664 1.00 56.50 87 ASP A N 1
ATOM 655 C CA . ASP A 1 87 ? 39.621 5.845 -16.390 1.00 56.50 87 ASP A CA 1
ATOM 656 C C . ASP A 1 87 ? 39.827 4.750 -15.339 1.00 56.50 87 ASP A C 1
ATOM 658 O O . ASP A 1 87 ? 39.061 3.793 -15.205 1.00 56.50 87 ASP A O 1
ATOM 662 N N . THR A 1 88 ? 40.908 4.903 -14.576 1.00 58.12 88 THR A N 1
ATOM 663 C CA . THR A 1 88 ? 41.247 4.131 -13.378 1.00 58.12 88 THR A CA 1
ATOM 664 C C . THR A 1 88 ? 40.218 4.349 -12.266 1.00 58.12 88 THR A C 1
ATOM 666 O O . THR A 1 88 ? 40.476 5.044 -11.284 1.00 58.12 88 THR A O 1
ATOM 669 N N . TRP A 1 89 ? 39.049 3.728 -12.380 1.00 56.81 89 TRP A N 1
ATOM 670 C CA . TRP A 1 89 ? 38.277 3.370 -11.194 1.00 56.81 89 TRP A CA 1
ATOM 671 C C . TRP A 1 89 ? 38.960 2.152 -10.574 1.00 56.81 89 TRP A C 1
ATOM 673 O O . TRP A 1 89 ? 39.094 1.132 -11.257 1.00 56.81 89 TRP A O 1
ATOM 683 N N . PRO A 1 90 ? 39.429 2.207 -9.313 1.00 50.38 90 PRO A N 1
ATOM 684 C CA . PRO A 1 90 ? 39.966 1.020 -8.689 1.00 50.38 90 PRO A CA 1
ATOM 685 C C . PRO A 1 90 ? 38.810 0.039 -8.568 1.00 50.38 90 PRO A C 1
ATOM 687 O O . PRO A 1 90 ? 37.805 0.289 -7.902 1.00 50.38 90 PRO A O 1
ATOM 690 N N . MET A 1 91 ? 38.971 -1.070 -9.274 1.00 48.66 91 MET A N 1
ATOM 691 C CA . MET A 1 91 ? 38.235 -2.299 -9.088 1.00 48.66 91 MET A CA 1
ATOM 692 C C . MET A 1 91 ? 38.128 -2.539 -7.579 1.00 48.66 91 MET A C 1
ATOM 694 O O . MET A 1 91 ? 39.100 -2.926 -6.929 1.00 48.66 91 MET A O 1
ATOM 698 N N . ILE A 1 92 ? 36.960 -2.256 -6.996 1.00 56.50 92 ILE A N 1
ATOM 699 C CA . ILE A 1 92 ? 36.610 -2.735 -5.664 1.00 56.50 92 ILE A CA 1
ATOM 700 C C . ILE A 1 92 ? 36.418 -4.241 -5.841 1.00 56.50 92 ILE A C 1
ATOM 702 O O . ILE A 1 92 ? 35.318 -4.760 -6.008 1.00 56.50 92 ILE A O 1
ATOM 706 N N . SER A 1 93 ? 37.545 -4.943 -5.886 1.00 56.62 93 SER A N 1
ATOM 707 C CA . SER A 1 93 ? 37.630 -6.374 -5.690 1.00 56.62 93 SER A CA 1
ATOM 708 C C . SER A 1 93 ? 37.183 -6.612 -4.259 1.00 56.62 93 SER A C 1
ATOM 710 O O . SER A 1 93 ? 37.988 -6.567 -3.336 1.00 56.62 93 SER A O 1
ATOM 712 N N . ILE A 1 94 ? 35.880 -6.794 -4.051 1.00 62.53 94 ILE A N 1
ATOM 713 C CA . ILE A 1 94 ? 35.370 -7.422 -2.836 1.00 62.53 94 ILE A CA 1
ATOM 714 C C . ILE A 1 94 ? 35.844 -8.873 -2.939 1.00 62.53 94 ILE A C 1
ATOM 716 O O . ILE A 1 94 ? 35.303 -9.615 -3.764 1.00 62.53 94 ILE A O 1
ATOM 720 N N . PRO A 1 95 ? 36.868 -9.307 -2.178 1.00 56.72 95 PRO A N 1
ATOM 721 C CA . PRO A 1 95 ? 37.203 -10.717 -2.161 1.00 56.72 95 PRO A CA 1
ATOM 722 C C . PRO A 1 95 ? 35.967 -11.468 -1.648 1.00 56.72 95 PRO A C 1
ATOM 724 O O . PRO A 1 95 ? 35.300 -10.973 -0.728 1.00 56.72 95 PRO A O 1
ATOM 727 N N . PRO A 1 96 ? 35.634 -12.652 -2.191 1.00 50.81 96 PRO A N 1
ATOM 728 C CA . PRO A 1 96 ? 34.614 -13.479 -1.574 1.00 50.81 96 PRO A CA 1
ATOM 729 C C . PRO A 1 96 ? 35.058 -13.713 -0.130 1.00 50.81 96 PRO A C 1
ATOM 731 O O . PRO A 1 96 ? 36.109 -14.313 0.111 1.00 50.81 96 PRO A O 1
ATOM 734 N N . LYS A 1 97 ? 34.299 -13.184 0.842 1.00 60.66 97 LYS A N 1
ATOM 735 C CA . LYS A 1 97 ? 34.502 -13.518 2.251 1.00 60.66 97 LYS A CA 1
ATOM 736 C C . LYS A 1 97 ? 34.399 -15.033 2.331 1.00 60.66 97 LYS A C 1
ATOM 738 O O . LYS A 1 97 ? 33.312 -15.591 2.207 1.00 60.66 97 LYS A O 1
ATOM 743 N N . ARG A 1 98 ? 35.548 -15.689 2.478 1.00 52.94 98 ARG A N 1
ATOM 744 C CA . ARG A 1 98 ? 35.657 -17.120 2.720 1.00 52.94 98 ARG A CA 1
ATOM 745 C C . ARG A 1 98 ? 34.997 -17.342 4.080 1.00 52.94 98 ARG A C 1
ATOM 747 O O . ARG A 1 98 ? 35.604 -17.080 5.114 1.00 52.94 98 ARG A O 1
ATOM 754 N N . LEU A 1 99 ? 33.707 -17.675 4.067 1.00 67.50 99 LEU A N 1
ATOM 755 C CA . LEU A 1 99 ? 32.980 -18.078 5.263 1.00 67.50 99 LEU A CA 1
ATOM 756 C C . LEU A 1 99 ? 33.765 -19.246 5.873 1.00 67.50 99 LEU A C 1
ATOM 758 O O . LEU 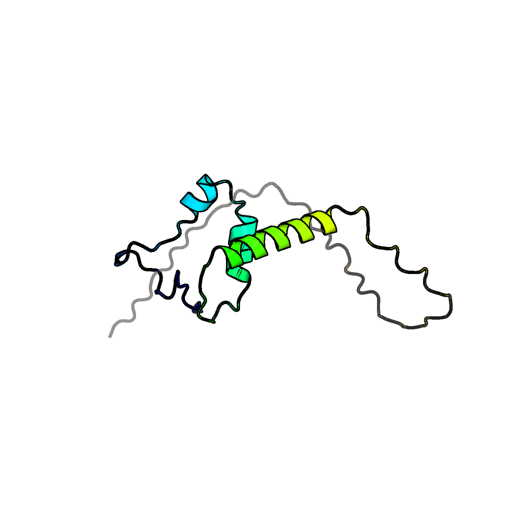A 1 99 ? 34.079 -20.188 5.138 1.00 67.50 99 LEU A O 1
ATOM 762 N N . PRO A 1 100 ? 34.137 -19.197 7.164 1.00 60.62 100 PRO A N 1
ATOM 763 C CA . PRO A 1 100 ? 34.682 -20.380 7.806 1.00 60.62 100 PRO A CA 1
ATOM 764 C C . PRO A 1 100 ? 33.633 -21.497 7.697 1.00 60.62 100 PRO A C 1
ATOM 766 O O . PRO A 1 100 ? 32.434 -21.206 7.797 1.00 60.62 100 PRO A O 1
ATOM 769 N N . PRO A 1 101 ? 34.043 -22.756 7.464 1.00 54.19 101 PRO A N 1
ATOM 770 C CA . PRO A 1 101 ? 33.107 -23.865 7.503 1.00 54.19 101 PRO A CA 1
ATOM 771 C C . PRO A 1 101 ? 32.394 -23.826 8.852 1.00 54.19 101 PRO A C 1
ATOM 773 O O . PRO A 1 101 ? 33.032 -23.711 9.901 1.00 54.19 101 PRO A O 1
ATOM 776 N N . LEU A 1 102 ? 31.063 -23.863 8.802 1.00 56.72 102 LEU A N 1
ATOM 777 C CA . LEU A 1 102 ? 30.222 -24.044 9.972 1.00 56.72 102 LEU A CA 1
ATOM 778 C C . LEU A 1 102 ? 30.766 -25.252 10.737 1.00 56.72 102 LEU A C 1
ATOM 780 O O . LEU A 1 102 ? 30.636 -26.387 10.279 1.00 56.72 102 LEU A O 1
ATOM 784 N N . MET A 1 103 ? 31.390 -25.007 11.891 1.00 44.31 103 MET A N 1
ATOM 785 C CA . MET A 1 103 ? 31.579 -26.049 12.887 1.00 44.31 103 MET A CA 1
ATOM 786 C C . MET A 1 103 ? 30.187 -26.448 13.368 1.00 44.31 103 MET A C 1
ATOM 788 O O . MET A 1 103 ? 29.617 -25.856 14.283 1.00 44.31 103 MET A O 1
ATOM 792 N N . VAL A 1 104 ? 29.617 -27.441 12.696 1.00 59.19 104 VAL A N 1
ATOM 793 C CA . VAL A 1 104 ? 28.503 -28.220 13.212 1.00 59.19 104 VAL A CA 1
ATOM 794 C C . VAL A 1 104 ? 29.068 -29.020 14.382 1.00 59.19 104 VAL A C 1
ATOM 796 O O . VAL A 1 104 ? 29.830 -29.957 14.170 1.00 59.19 104 VAL A O 1
ATOM 799 N N . GLY A 1 105 ? 28.734 -28.627 15.613 1.00 60.59 105 GLY A N 1
ATOM 800 C CA . GLY A 1 105 ? 28.982 -29.479 16.779 1.00 60.59 105 GLY A CA 1
ATOM 801 C C . GLY A 1 105 ? 29.558 -28.806 18.019 1.00 60.59 105 GLY A C 1
ATOM 802 O O . GLY A 1 105 ? 30.516 -29.323 18.580 1.00 60.59 105 GLY A O 1
ATOM 803 N N . LEU A 1 106 ? 28.945 -27.727 18.514 1.00 56.94 106 LEU A N 1
ATOM 804 C CA . LEU A 1 106 ? 29.000 -27.424 19.949 1.00 56.94 106 LEU A CA 1
ATOM 805 C C . LEU A 1 106 ? 27.567 -27.426 20.508 1.00 56.94 106 LEU A C 1
ATOM 807 O O . LEU A 1 106 ? 26.743 -26.646 20.021 1.00 56.94 106 LEU A O 1
ATOM 811 N N . PRO A 1 107 ? 27.231 -28.264 21.509 1.00 53.97 107 PRO A N 1
ATOM 812 C CA . PRO A 1 107 ? 25.949 -28.159 22.184 1.00 53.97 107 PRO A CA 1
ATOM 813 C C . PRO A 1 107 ? 25.881 -26.814 22.908 1.00 53.97 107 PRO A C 1
ATOM 815 O O . PRO A 1 107 ? 26.715 -26.469 23.749 1.00 53.97 107 PRO A O 1
ATOM 818 N N . MET A 1 108 ? 24.872 -26.040 22.533 1.00 44.22 108 MET A N 1
ATOM 819 C CA . MET A 1 108 ? 24.581 -24.713 23.043 1.00 44.22 108 MET A CA 1
ATOM 820 C C . MET A 1 108 ? 24.149 -24.817 24.510 1.00 44.22 108 MET A C 1
ATOM 822 O O . MET A 1 108 ? 22.978 -25.003 24.828 1.00 44.22 108 MET A O 1
ATOM 826 N N . ARG A 1 109 ? 25.113 -24.723 25.429 1.00 53.69 109 ARG A N 1
ATOM 827 C CA . ARG A 1 109 ? 24.844 -24.565 26.859 1.00 53.69 109 ARG A CA 1
ATOM 828 C C . ARG A 1 109 ? 24.414 -23.118 27.103 1.00 53.69 109 ARG A C 1
ATOM 830 O O . ARG A 1 109 ? 25.258 -22.244 27.293 1.00 53.69 109 ARG A O 1
ATOM 837 N N . TRP A 1 110 ? 23.110 -22.849 27.098 1.00 45.66 110 TRP A N 1
ATOM 838 C CA . TRP A 1 110 ? 22.579 -21.568 27.568 1.00 45.66 110 TRP A CA 1
ATOM 839 C C . TRP A 1 110 ? 22.859 -21.437 29.067 1.00 45.66 110 TRP A C 1
ATOM 841 O O . TRP A 1 110 ? 22.205 -22.061 29.898 1.00 45.66 110 TRP A O 1
ATOM 851 N N . SER A 1 111 ? 23.876 -20.656 29.426 1.00 52.56 111 SER A N 1
ATOM 852 C CA . SER A 1 111 ? 24.106 -20.286 30.817 1.00 52.56 111 SER A CA 1
ATOM 853 C C . SER A 1 111 ? 23.152 -19.148 31.173 1.00 52.56 111 SER A C 1
ATOM 855 O O . SER A 1 111 ? 23.399 -17.992 30.840 1.00 52.56 111 SER A O 1
ATOM 857 N N . THR A 1 112 ? 22.052 -19.472 31.850 1.00 57.88 112 THR A N 1
ATOM 858 C CA . THR A 1 112 ? 21.192 -18.511 32.551 1.00 57.88 112 THR A CA 1
ATOM 859 C C . THR A 1 112 ? 21.941 -17.946 33.757 1.00 57.88 112 THR A C 1
ATOM 861 O O . THR A 1 112 ? 21.771 -18.409 34.883 1.00 57.88 112 THR A O 1
ATOM 864 N N . ALA A 1 113 ? 22.805 -16.956 33.537 1.00 48.03 113 ALA A N 1
ATOM 865 C CA . ALA A 1 113 ? 23.303 -16.120 34.622 1.00 48.03 113 ALA A CA 1
ATOM 866 C C . ALA A 1 113 ? 22.280 -15.003 34.865 1.00 48.03 113 ALA A C 1
ATOM 868 O O . ALA A 1 113 ? 22.233 -14.004 34.150 1.00 48.03 113 ALA A O 1
ATOM 869 N N . ALA A 1 114 ? 21.420 -15.234 35.855 1.00 53.72 114 ALA A N 1
ATOM 870 C CA . ALA A 1 114 ? 20.475 -14.265 36.378 1.00 53.72 114 ALA A CA 1
ATOM 871 C C . ALA A 1 114 ? 21.196 -12.957 36.751 1.00 53.72 114 ALA A C 1
ATOM 873 O O . ALA A 1 114 ? 22.108 -12.942 37.577 1.00 53.72 114 ALA A O 1
ATOM 874 N N . THR A 1 115 ? 20.782 -11.847 36.141 1.00 52.53 115 THR A N 1
ATOM 875 C CA . THR A 1 115 ? 21.180 -10.504 36.566 1.00 52.53 115 THR A CA 1
ATOM 876 C C . THR A 1 115 ? 20.411 -10.146 37.836 1.00 52.53 115 THR A C 1
ATOM 878 O O . THR A 1 115 ? 19.251 -9.744 37.789 1.00 52.53 115 THR A O 1
ATOM 881 N N . THR A 1 116 ? 21.059 -10.309 38.986 1.00 61.41 116 THR A N 1
ATOM 882 C CA . THR A 1 116 ? 20.593 -9.803 40.284 1.00 61.41 116 THR A CA 1
ATOM 883 C C . THR A 1 116 ? 20.551 -8.268 40.263 1.00 61.41 116 THR A C 1
ATOM 885 O O . THR A 1 116 ? 21.591 -7.648 40.024 1.00 61.41 116 THR A O 1
ATOM 888 N N . PRO A 1 117 ? 19.415 -7.606 40.554 1.00 58.06 117 PRO A N 1
ATOM 889 C CA . PRO A 1 117 ? 19.401 -6.158 40.711 1.00 58.06 117 PRO A CA 1
ATOM 890 C C . PRO A 1 117 ? 20.079 -5.760 42.031 1.00 58.06 117 PRO A C 1
ATOM 892 O O . PRO A 1 117 ? 19.663 -6.149 43.126 1.00 58.06 117 PRO A O 1
ATOM 895 N N . ARG A 1 118 ? 21.142 -4.955 41.926 1.00 59.19 118 ARG A N 1
ATOM 896 C CA . ARG A 1 118 ? 21.854 -4.352 43.057 1.00 59.19 118 ARG A CA 1
ATOM 897 C C . ARG A 1 118 ? 20.962 -3.292 43.711 1.00 59.19 118 ARG A C 1
ATOM 899 O O . ARG A 1 118 ? 20.897 -2.150 43.275 1.00 59.19 118 ARG A O 1
ATOM 906 N N . ARG A 1 119 ? 20.273 -3.698 44.774 1.00 55.00 119 ARG A N 1
ATOM 907 C CA . ARG A 1 119 ? 19.538 -2.841 45.712 1.00 55.00 119 ARG A CA 1
ATOM 908 C C . ARG A 1 119 ? 20.522 -1.903 46.424 1.00 55.00 119 ARG A C 1
ATOM 910 O O . ARG A 1 119 ? 21.181 -2.334 47.367 1.00 55.00 119 ARG A O 1
ATOM 917 N N . LEU A 1 120 ? 20.610 -0.636 46.020 1.00 59.25 120 LEU A N 1
ATOM 918 C CA . LEU A 1 120 ? 21.172 0.399 46.892 1.00 59.25 120 LEU A CA 1
ATOM 919 C C . LEU A 1 120 ? 20.057 0.906 47.812 1.00 59.25 120 LEU A C 1
ATOM 921 O O . LEU A 1 120 ? 19.002 1.343 47.358 1.00 59.25 120 LEU A O 1
ATOM 925 N N . LYS A 1 121 ? 20.272 0.742 49.118 1.00 53.16 121 LYS A N 1
ATOM 926 C CA . LYS A 1 121 ? 19.446 1.315 50.178 1.00 53.16 121 LYS A CA 1
ATOM 927 C C . LYS A 1 121 ? 19.943 2.727 50.513 1.00 53.16 121 LYS A C 1
ATOM 929 O O . LYS A 1 121 ? 21.155 2.911 50.592 1.00 53.16 121 LYS A O 1
ATOM 934 N N . ARG A 1 122 ? 18.964 3.528 50.947 1.00 48.22 122 ARG A N 1
ATOM 935 C CA . ARG A 1 122 ? 19.006 4.758 51.757 1.00 48.22 122 ARG A CA 1
ATOM 936 C C . ARG A 1 122 ? 19.091 6.054 50.974 1.00 48.22 122 ARG A C 1
ATOM 938 O O . ARG A 1 122 ? 20.098 6.253 50.272 1.00 48.22 122 ARG A O 1
#

Organism: NCBI:txid1299334

InterPro domains:
  IPR014729 Rossmann-like alpha/beta/alpha sandwich fold [G3DSA:3.40.50.620] (1-52)
  IPR032678 tRNA synthetases class I, catalytic domain [PF01406] (1-57)

Foldseek 3Di:
DDFAFEAEPPGGDDPVVVNDDDPVVCVVVVQDPQLVVQLCVVDDRRYYYYDDPVSSVVSVVVVVVVVVVVPPPDDPDPPDPDPPPPDPPPPPCPDPPPPDPPPPDDPDPPPPPDDDDDDDDD